Protein AF-A0A3N1H4L1-F1 (afdb_monomer_lite)

Sequence (115 aa):
MGCRARLLALNLVHRRVAEGLTSNEELLDEHLEQYRQVRAKLRQVVALLRLNGPDALVEAALRVREAERALRATRFTCDDGGRFNADVPPQAVLDAAHALEAVTHEFAATARKLA

Organism: NCBI:txid103734

Structure (mmCIF, N/CA/C/O backbone):
data_AF-A0A3N1H4L1-F1
#
_entry.id   AF-A0A3N1H4L1-F1
#
loop_
_atom_site.group_PDB
_atom_site.id
_atom_site.type_symbol
_atom_site.label_atom_id
_atom_site.label_alt_id
_atom_site.label_comp_id
_atom_site.label_asym_id
_atom_site.label_entity_id
_atom_site.label_seq_id
_atom_site.pdbx_PDB_ins_code
_atom_site.Cartn_x
_atom_site.Cartn_y
_atom_site.Cartn_z
_atom_site.occupancy
_atom_site.B_iso_or_equiv
_atom_site.auth_seq_id
_atom_site.auth_comp_id
_atom_site.auth_asym_id
_atom_site.auth_atom_id
_atom_site.pdbx_PDB_model_num
ATOM 1 N N . MET A 1 1 ? -7.247 7.280 -5.872 1.00 59.88 1 MET A N 1
ATOM 2 C CA . MET A 1 1 ? -6.289 6.151 -5.945 1.00 59.88 1 MET A CA 1
ATOM 3 C C . MET A 1 1 ? -5.547 6.014 -4.617 1.00 59.88 1 MET A C 1
ATOM 5 O O . MET A 1 1 ? -5.148 7.038 -4.076 1.00 59.88 1 MET A O 1
ATOM 9 N N . GLY A 1 2 ? -5.398 4.797 -4.078 1.00 80.94 2 GLY A N 1
ATOM 10 C CA . GLY A 1 2 ? -4.697 4.532 -2.805 1.00 80.94 2 GLY A CA 1
ATOM 11 C C . GLY A 1 2 ? -3.188 4.267 -2.956 1.00 80.94 2 GLY A C 1
ATOM 12 O O . GLY A 1 2 ? -2.676 4.261 -4.074 1.00 80.94 2 GLY A O 1
ATOM 13 N N . CYS A 1 3 ? -2.482 4.010 -1.841 1.00 85.06 3 CYS A N 1
ATOM 14 C CA . CYS A 1 3 ? -1.028 3.750 -1.821 1.00 85.06 3 CYS A CA 1
ATOM 15 C C . CYS A 1 3 ? -0.610 2.631 -2.782 1.00 85.06 3 CYS A C 1
ATOM 17 O O . CYS A 1 3 ? 0.355 2.801 -3.521 1.00 85.06 3 CYS A O 1
ATOM 19 N N . ARG A 1 4 ? -1.364 1.522 -2.803 1.00 91.44 4 ARG A N 1
ATOM 20 C CA . ARG A 1 4 ? -1.119 0.368 -3.681 1.00 91.44 4 ARG A CA 1
ATOM 21 C C . ARG A 1 4 ? -0.983 0.790 -5.145 1.00 91.44 4 ARG A C 1
ATOM 23 O O . ARG A 1 4 ? 0.045 0.544 -5.760 1.00 91.44 4 ARG A O 1
ATOM 30 N N . ALA A 1 5 ? -1.989 1.486 -5.673 1.00 90.50 5 ALA A N 1
ATOM 31 C CA . ALA A 1 5 ? -2.016 1.912 -7.071 1.00 90.50 5 ALA A CA 1
ATOM 32 C C . ALA A 1 5 ? -0.834 2.829 -7.428 1.00 90.50 5 ALA A C 1
ATOM 34 O O . ALA A 1 5 ? -0.249 2.685 -8.495 1.00 90.50 5 ALA A O 1
ATOM 35 N N . ARG A 1 6 ? -0.443 3.740 -6.524 1.00 90.50 6 ARG A N 1
ATOM 36 C CA . ARG A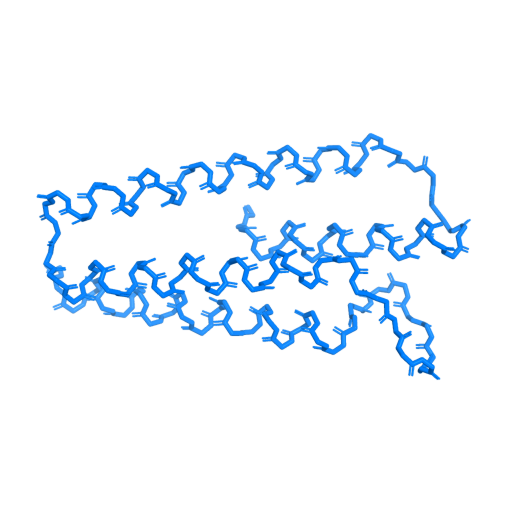 1 6 ? 0.691 4.647 -6.762 1.00 90.50 6 ARG A CA 1
ATOM 37 C C . ARG A 1 6 ? 2.036 3.925 -6.729 1.00 90.50 6 ARG A C 1
ATOM 39 O O . ARG A 1 6 ? 2.878 4.200 -7.572 1.00 90.50 6 ARG A O 1
ATOM 46 N N . LEU A 1 7 ? 2.231 2.981 -5.809 1.00 90.44 7 LEU A N 1
ATOM 47 C CA . LEU A 1 7 ? 3.466 2.193 -5.741 1.00 90.44 7 LEU A CA 1
ATOM 48 C C . LEU A 1 7 ? 3.624 1.246 -6.941 1.00 90.44 7 LEU A C 1
ATOM 50 O O . LEU A 1 7 ? 4.734 1.099 -7.443 1.00 90.44 7 LEU A O 1
ATOM 54 N N . LEU A 1 8 ? 2.525 0.675 -7.446 1.00 92.00 8 LEU A N 1
ATOM 55 C CA . LEU A 1 8 ? 2.538 -0.108 -8.687 1.00 92.00 8 LEU A CA 1
ATOM 56 C C . LEU A 1 8 ? 2.869 0.765 -9.904 1.00 92.00 8 LEU A C 1
ATOM 58 O O . LEU A 1 8 ? 3.712 0.386 -10.711 1.00 92.00 8 LEU A O 1
ATOM 62 N N . ALA A 1 9 ? 2.266 1.953 -10.006 1.00 90.44 9 ALA A N 1
ATOM 63 C CA . ALA A 1 9 ? 2.575 2.896 -11.080 1.00 90.44 9 ALA A CA 1
ATOM 64 C C . ALA A 1 9 ? 4.054 3.318 -11.064 1.00 90.44 9 ALA A C 1
ATOM 66 O O . ALA A 1 9 ? 4.701 3.319 -12.106 1.00 90.44 9 ALA A O 1
ATOM 67 N N . LEU A 1 10 ? 4.619 3.589 -9.880 1.00 90.25 10 LEU A N 1
ATOM 68 C CA . LEU A 1 10 ? 6.047 3.888 -9.726 1.00 90.25 10 LEU A CA 1
ATOM 69 C C . LEU A 1 10 ? 6.941 2.743 -10.207 1.00 90.25 10 LEU A C 1
ATOM 71 O O . LEU A 1 10 ? 7.948 3.007 -10.859 1.00 90.25 10 LEU A O 1
ATOM 75 N N . ASN A 1 11 ? 6.577 1.491 -9.916 1.00 91.69 11 ASN A N 1
ATOM 76 C CA . ASN A 1 11 ? 7.331 0.339 -10.401 1.00 91.69 11 ASN A CA 1
ATOM 77 C C . ASN A 1 11 ? 7.287 0.224 -11.929 1.00 91.69 11 ASN A C 1
ATOM 79 O O . ASN A 1 11 ? 8.328 0.040 -12.556 1.00 91.69 11 ASN A O 1
ATOM 83 N N . LEU A 1 12 ? 6.103 0.380 -12.528 1.00 89.69 12 LEU A N 1
ATOM 84 C CA . LEU A 1 12 ? 5.938 0.321 -13.981 1.00 89.69 12 LEU A CA 1
ATOM 85 C C . LEU A 1 12 ? 6.726 1.427 -14.688 1.00 89.69 12 LEU A C 1
ATOM 87 O O . LEU A 1 12 ? 7.445 1.147 -15.645 1.00 89.69 12 LEU A O 1
ATOM 91 N N . VAL A 1 13 ? 6.644 2.667 -14.197 1.00 88.25 13 VAL A N 1
ATOM 92 C CA . VAL A 1 13 ? 7.416 3.788 -14.752 1.00 88.25 13 VAL A CA 1
ATOM 93 C C . VAL A 1 13 ? 8.915 3.525 -14.616 1.00 88.25 13 VAL A C 1
ATOM 95 O O . VAL A 1 13 ? 9.634 3.630 -15.604 1.00 88.25 13 VAL A O 1
ATOM 98 N N . HIS A 1 14 ? 9.386 3.110 -13.435 1.00 86.56 14 HIS A N 1
ATOM 99 C CA . HIS A 1 14 ? 10.798 2.790 -13.212 1.00 86.56 14 HIS A CA 1
ATOM 100 C C . HIS A 1 14 ? 11.321 1.733 -14.192 1.00 86.56 14 HIS A C 1
ATOM 102 O O . HIS A 1 14 ? 12.382 1.910 -14.785 1.00 86.56 14 HIS A O 1
ATOM 108 N N . ARG A 1 15 ? 10.553 0.662 -14.401 1.00 86.94 15 ARG A N 1
ATOM 109 C CA . ARG A 1 15 ? 10.924 -0.431 -15.302 1.00 86.94 15 ARG A CA 1
ATOM 110 C C . ARG A 1 15 ? 10.943 -0.006 -16.767 1.00 86.94 15 ARG A C 1
ATOM 112 O O . ARG A 1 15 ? 11.866 -0.358 -17.489 1.00 86.94 15 ARG A O 1
ATOM 119 N N . ARG A 1 16 ? 9.977 0.807 -17.201 1.00 85.56 16 ARG A N 1
ATOM 120 C CA . ARG A 1 16 ? 9.980 1.368 -18.561 1.00 85.56 16 ARG A CA 1
ATOM 121 C C . ARG A 1 16 ? 11.163 2.309 -18.795 1.00 85.56 16 ARG A C 1
ATOM 123 O O . ARG A 1 16 ? 11.725 2.286 -19.882 1.00 85.56 16 ARG A O 1
ATOM 130 N N . VAL A 1 17 ? 11.559 3.096 -17.793 1.00 83.06 17 VAL A N 1
ATOM 131 C CA . VAL A 1 17 ? 12.762 3.947 -17.865 1.00 83.06 17 VAL A CA 1
ATOM 132 C C . VAL A 1 17 ? 14.029 3.092 -17.958 1.00 83.06 17 VAL A C 1
ATOM 134 O O . VAL A 1 17 ? 14.879 3.371 -18.798 1.00 83.06 17 VAL A O 1
ATOM 137 N N . ALA A 1 18 ? 14.144 2.036 -17.145 1.00 81.56 18 ALA A N 1
ATOM 138 C CA . ALA A 1 18 ? 15.301 1.136 -17.159 1.00 81.56 18 ALA A CA 1
ATOM 139 C C . ALA A 1 18 ? 15.509 0.447 -18.523 1.00 81.56 18 ALA A C 1
ATOM 141 O O . ALA A 1 18 ? 16.646 0.276 -18.949 1.00 81.56 18 ALA A O 1
ATOM 142 N N . GLU A 1 19 ? 14.421 0.132 -19.229 1.00 81.94 19 GLU A N 1
ATOM 143 C CA . GLU A 1 19 ? 14.437 -0.431 -20.591 1.00 81.94 19 GLU A CA 1
ATOM 144 C C . GLU A 1 19 ? 14.482 0.636 -21.706 1.00 81.94 19 GLU A C 1
ATOM 146 O O . GLU A 1 19 ? 14.370 0.315 -22.888 1.00 81.94 19 GLU A O 1
ATOM 151 N N . GLY A 1 20 ? 14.602 1.924 -21.364 1.00 81.56 20 GLY A N 1
ATOM 152 C CA . GLY A 1 20 ? 14.667 3.020 -22.340 1.00 81.56 20 GLY A CA 1
ATOM 153 C C . GLY A 1 20 ? 13.356 3.308 -23.086 1.00 81.56 20 GLY A C 1
ATOM 154 O O . GLY A 1 20 ? 13.362 3.997 -24.103 1.00 81.56 20 GLY A O 1
ATOM 155 N N . LEU A 1 21 ? 12.220 2.806 -22.594 1.00 79.56 21 LEU A N 1
ATOM 156 C CA . LEU A 1 21 ? 10.903 2.916 -23.233 1.00 79.56 21 LEU A CA 1
ATOM 157 C C . LEU A 1 21 ? 10.156 4.214 -22.892 1.00 79.56 21 LEU A C 1
ATOM 159 O O . LEU A 1 21 ? 9.147 4.535 -23.520 1.00 79.56 21 LEU A O 1
ATOM 163 N N . THR A 1 22 ? 10.553 4.941 -21.846 1.00 70.19 22 THR A N 1
ATOM 164 C CA . THR A 1 22 ? 9.841 6.146 -21.385 1.00 70.19 22 THR A CA 1
ATOM 165 C C . THR A 1 22 ? 10.812 7.098 -20.689 1.00 70.19 22 THR A C 1
ATOM 167 O O . THR A 1 22 ? 11.584 6.652 -19.850 1.00 70.19 22 THR A O 1
ATOM 170 N N . SER A 1 23 ? 10.759 8.401 -21.000 1.00 59.84 23 SER A N 1
ATOM 171 C CA . SER A 1 23 ? 11.621 9.437 -20.391 1.00 59.84 23 SER A CA 1
ATOM 172 C C . SER A 1 23 ? 10.841 10.569 -19.703 1.00 59.84 23 SER A C 1
ATOM 174 O O . SER A 1 23 ? 11.325 11.696 -19.630 1.00 59.84 23 SER A O 1
ATOM 176 N N . ASN A 1 24 ? 9.608 10.321 -19.248 1.00 71.25 24 ASN A N 1
ATOM 177 C CA . ASN A 1 24 ? 8.799 11.376 -18.637 1.00 71.25 24 ASN A CA 1
ATOM 178 C C . ASN A 1 24 ?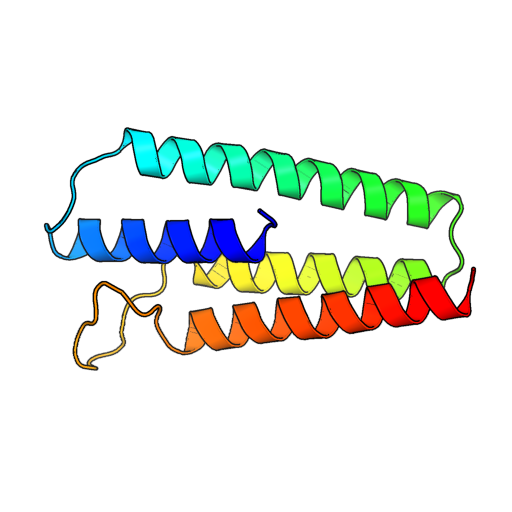 9.024 11.442 -17.115 1.00 71.25 24 ASN A C 1
ATOM 180 O O . ASN A 1 24 ? 8.268 10.852 -16.341 1.00 71.25 24 ASN A O 1
ATOM 184 N N . GLU A 1 25 ? 10.093 12.133 -16.708 1.00 74.38 25 GLU A N 1
ATOM 185 C CA . GLU A 1 25 ? 10.450 12.381 -15.301 1.00 74.38 25 GLU A CA 1
ATOM 186 C C . GLU A 1 25 ? 9.310 13.060 -14.519 1.00 74.38 25 GLU A C 1
ATOM 188 O O . GLU A 1 25 ? 9.076 12.716 -13.360 1.00 74.38 25 GLU A O 1
ATOM 193 N N . GLU A 1 26 ? 8.513 13.919 -15.167 1.00 81.88 26 GLU A N 1
ATOM 194 C CA . GLU A 1 26 ? 7.372 14.599 -14.536 1.00 81.88 26 GLU A CA 1
ATOM 195 C C . GLU A 1 26 ? 6.309 13.608 -14.037 1.00 81.88 26 GLU A C 1
ATOM 197 O O . GLU A 1 26 ? 5.748 13.775 -12.953 1.00 81.88 26 GLU A O 1
ATOM 202 N N . LEU A 1 27 ? 6.059 12.530 -14.790 1.00 80.00 27 LEU A N 1
ATOM 203 C CA . LEU A 1 27 ? 5.088 11.500 -14.405 1.00 80.00 27 LEU A CA 1
ATOM 204 C C . LEU A 1 27 ? 5.564 10.696 -13.183 1.00 80.00 27 LEU A C 1
ATOM 206 O O . LEU A 1 27 ? 4.761 10.304 -12.328 1.00 80.00 27 LEU A O 1
ATOM 210 N N . LEU A 1 28 ? 6.874 10.450 -13.086 1.00 80.62 28 LEU A N 1
ATOM 211 C CA . LEU A 1 28 ? 7.474 9.791 -11.926 1.00 80.62 28 LEU A CA 1
ATOM 212 C C . LEU A 1 28 ? 7.315 10.664 -10.676 1.00 80.62 28 LEU A C 1
ATOM 214 O O . LEU A 1 28 ? 6.887 10.168 -9.628 1.00 80.62 28 LEU A O 1
ATOM 218 N N . ASP A 1 29 ? 7.614 11.955 -10.802 1.00 84.75 29 ASP A N 1
ATOM 219 C CA . ASP A 1 29 ? 7.491 12.925 -9.718 1.00 84.75 29 ASP A CA 1
ATOM 220 C C . ASP A 1 29 ? 6.042 13.092 -9.258 1.00 84.75 29 ASP A C 1
ATOM 222 O O . ASP A 1 29 ? 5.774 13.078 -8.051 1.00 84.75 29 ASP A O 1
ATOM 226 N N . GLU A 1 30 ? 5.085 13.139 -10.187 1.00 87.75 30 GLU A N 1
ATOM 227 C CA . GLU A 1 30 ? 3.661 13.190 -9.855 1.00 87.75 30 GLU A CA 1
ATOM 228 C C . GLU A 1 30 ? 3.239 11.968 -9.021 1.00 87.75 30 GLU A C 1
ATOM 230 O O . GLU A 1 30 ? 2.599 12.098 -7.969 1.00 87.75 30 GLU A O 1
ATOM 235 N N . HIS A 1 31 ? 3.629 10.761 -9.441 1.00 85.25 31 HIS A N 1
ATOM 236 C CA . HIS A 1 31 ? 3.319 9.540 -8.701 1.00 85.25 31 HIS A CA 1
ATOM 237 C C . HIS A 1 31 ? 4.003 9.484 -7.331 1.00 85.25 31 HIS A C 1
ATOM 239 O O . HIS A 1 31 ? 3.385 9.024 -6.361 1.00 85.25 31 HIS A O 1
ATOM 245 N N . LEU A 1 32 ? 5.244 9.968 -7.224 1.00 87.56 32 LEU A N 1
ATOM 246 C CA . LEU A 1 32 ? 5.966 10.067 -5.955 1.00 87.56 32 LEU A CA 1
ATOM 247 C C . LEU A 1 32 ? 5.272 11.034 -4.997 1.00 87.56 32 LEU A C 1
ATOM 249 O O . LEU A 1 32 ? 5.098 10.705 -3.819 1.00 87.56 32 LEU A O 1
ATOM 253 N N . GLU A 1 33 ? 4.855 12.197 -5.484 1.00 91.19 33 GLU A N 1
ATOM 254 C CA . GLU A 1 33 ? 4.193 13.214 -4.675 1.00 91.19 33 GLU A CA 1
ATOM 255 C C . GLU A 1 33 ? 2.826 12.731 -4.185 1.00 91.19 33 GLU A C 1
ATOM 257 O O . GLU A 1 33 ? 2.541 12.728 -2.984 1.00 91.19 33 GLU A O 1
ATOM 262 N N . GLN A 1 34 ? 2.010 12.177 -5.080 1.00 89.12 34 GLN A N 1
ATOM 263 C CA . GLN A 1 34 ? 0.723 11.588 -4.711 1.00 89.12 34 GLN A CA 1
ATOM 264 C C . GLN A 1 34 ? 0.887 10.452 -3.694 1.00 89.12 34 GLN A C 1
ATOM 266 O O . GLN A 1 34 ? 0.102 10.333 -2.749 1.00 89.12 34 GLN A O 1
ATOM 271 N N . TYR A 1 35 ? 1.923 9.624 -3.839 1.00 89.81 35 TYR A N 1
ATOM 272 C CA . TYR A 1 35 ? 2.248 8.593 -2.860 1.00 89.81 35 TYR A CA 1
ATOM 273 C C . TYR A 1 35 ? 2.615 9.188 -1.486 1.00 89.81 35 TYR A C 1
ATOM 275 O O . TYR A 1 35 ? 2.099 8.728 -0.459 1.00 89.81 35 TYR A O 1
ATOM 283 N N . ARG A 1 36 ? 3.448 10.238 -1.436 1.00 91.00 36 ARG A N 1
ATOM 284 C CA . ARG A 1 36 ? 3.807 10.934 -0.184 1.00 91.00 36 ARG A CA 1
ATOM 285 C C . ARG A 1 36 ? 2.571 11.477 0.528 1.00 91.00 36 ARG A C 1
ATOM 287 O O . ARG A 1 36 ? 2.448 11.294 1.742 1.00 91.00 36 ARG A O 1
ATOM 294 N N . GLN A 1 37 ? 1.635 12.059 -0.217 1.00 92.81 37 GLN A N 1
ATOM 295 C CA . GLN A 1 37 ? 0.384 12.586 0.328 1.00 92.81 37 GLN A CA 1
ATOM 296 C C . GLN A 1 37 ? -0.492 11.488 0.939 1.00 92.81 37 GLN A C 1
ATOM 298 O O . GLN A 1 37 ? -0.953 11.624 2.075 1.00 92.81 37 GLN A O 1
ATOM 303 N N . VAL A 1 38 ? -0.703 10.368 0.236 1.00 89.88 38 VAL A N 1
ATOM 304 C CA . VAL A 1 38 ? -1.503 9.253 0.777 1.00 89.88 38 VAL A CA 1
ATOM 305 C C . VAL A 1 38 ? -0.835 8.656 2.020 1.00 89.88 38 VAL A C 1
ATOM 307 O O . VAL A 1 38 ? -1.504 8.370 3.014 1.00 89.88 38 VAL A O 1
ATOM 310 N N . ARG A 1 39 ? 0.495 8.544 2.023 1.00 91.81 39 ARG A N 1
ATOM 311 C CA . ARG A 1 39 ? 1.255 8.061 3.179 1.00 91.81 39 ARG A CA 1
ATOM 312 C C . ARG A 1 39 ? 1.165 8.993 4.387 1.00 91.81 39 ARG A C 1
ATOM 314 O O . ARG A 1 39 ? 1.100 8.514 5.521 1.00 91.81 39 ARG A O 1
ATOM 321 N N . ALA A 1 40 ? 1.167 10.308 4.173 1.00 93.50 40 ALA A N 1
ATOM 322 C CA . ALA A 1 40 ? 0.956 11.280 5.241 1.00 93.50 40 ALA A CA 1
ATOM 323 C C . ALA A 1 40 ? -0.431 11.102 5.879 1.00 93.50 40 ALA A C 1
ATOM 325 O O . ALA A 1 40 ? -0.526 11.006 7.103 1.00 93.50 40 ALA A O 1
ATOM 326 N N . LYS A 1 41 ? -1.477 10.932 5.059 1.00 92.94 41 LYS A N 1
ATOM 327 C CA . LYS A 1 41 ? -2.843 10.650 5.531 1.00 92.94 41 LYS A CA 1
ATOM 328 C C . LYS A 1 41 ? -2.917 9.353 6.340 1.00 92.94 41 LYS A C 1
ATOM 330 O O . LYS A 1 41 ? -3.475 9.351 7.432 1.00 92.94 41 LYS A O 1
ATOM 335 N N . LEU A 1 42 ? -2.290 8.270 5.872 1.00 91.12 42 LEU A N 1
ATOM 336 C CA . LEU A 1 42 ? -2.247 7.004 6.617 1.00 91.12 42 LEU A CA 1
ATOM 337 C C . LEU A 1 42 ? -1.590 7.173 7.997 1.00 91.12 42 LEU A C 1
ATOM 339 O O . LEU A 1 42 ? -2.090 6.657 8.992 1.00 91.12 42 LEU A O 1
ATOM 343 N N . ARG A 1 43 ? -0.486 7.927 8.081 1.00 93.50 43 ARG A N 1
ATOM 344 C CA . ARG A 1 43 ? 0.176 8.221 9.364 1.00 93.50 43 ARG A CA 1
ATOM 345 C C . ARG A 1 43 ? -0.726 9.007 10.313 1.00 93.50 43 ARG A C 1
ATOM 347 O O . ARG A 1 43 ? -0.744 8.689 11.498 1.00 93.50 43 ARG A O 1
ATOM 354 N N . GLN A 1 44 ? -1.454 9.998 9.801 1.00 94.56 44 GLN A N 1
ATOM 355 C CA . GLN A 1 44 ? -2.405 10.784 10.591 1.00 94.56 44 GLN A CA 1
ATOM 356 C C . GLN A 1 44 ? -3.535 9.902 11.134 1.00 94.56 44 GLN A C 1
ATOM 358 O O . GLN A 1 44 ? -3.804 9.938 12.330 1.00 94.56 44 GLN A O 1
ATOM 363 N N . VAL A 1 45 ? -4.127 9.044 10.296 1.00 92.25 45 VAL A N 1
ATOM 364 C CA . VAL A 1 45 ? -5.178 8.101 10.718 1.00 92.25 45 VAL A CA 1
ATOM 365 C C . VAL A 1 45 ? -4.674 7.162 11.815 1.00 92.25 45 VAL A C 1
ATOM 367 O O . VAL A 1 45 ? -5.314 7.034 12.854 1.00 92.25 45 VAL A O 1
ATOM 370 N N . VAL A 1 46 ? -3.499 6.552 11.635 1.00 93.69 46 VAL A N 1
ATOM 371 C CA . VAL A 1 46 ? -2.900 5.669 12.653 1.00 93.69 46 VAL A CA 1
ATOM 372 C C . VAL A 1 46 ? -2.640 6.419 13.963 1.00 93.69 46 VAL A C 1
ATOM 374 O O . VAL A 1 46 ? -2.841 5.855 15.035 1.00 93.69 46 VAL A O 1
ATOM 377 N N . ALA A 1 47 ? -2.199 7.679 13.904 1.00 94.81 47 ALA A N 1
ATOM 378 C CA . ALA A 1 47 ? -1.977 8.490 15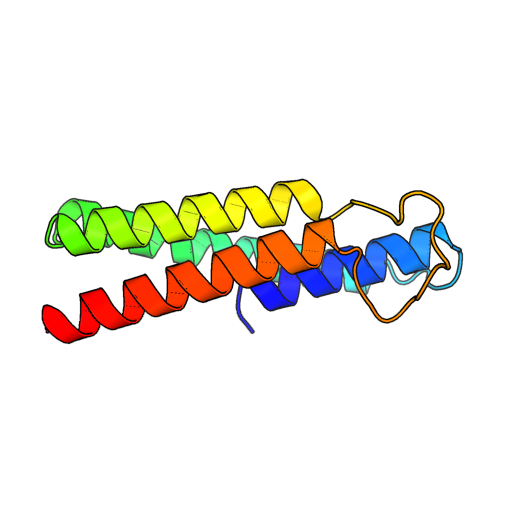.100 1.00 94.81 47 ALA A CA 1
ATOM 379 C C . ALA A 1 47 ? -3.287 8.777 15.851 1.00 94.81 47 ALA A C 1
ATOM 381 O O . ALA A 1 47 ? -3.330 8.621 17.066 1.00 94.81 47 ALA A O 1
ATOM 382 N N . LEU A 1 48 ? -4.360 9.125 15.135 1.00 94.50 48 LEU A N 1
ATOM 383 C CA . LEU A 1 48 ? -5.678 9.348 15.735 1.00 94.50 48 LEU A CA 1
ATOM 384 C C . LEU A 1 48 ? -6.236 8.076 16.382 1.00 94.50 48 LEU A C 1
ATOM 386 O O . LEU A 1 48 ? -6.741 8.132 17.502 1.00 94.50 48 LEU A O 1
ATOM 390 N N . LEU A 1 49 ? -6.090 6.931 15.710 1.00 93.94 49 LEU A N 1
ATOM 391 C CA . LEU A 1 49 ? -6.491 5.637 16.259 1.00 93.94 49 LEU A CA 1
ATOM 392 C C . LEU A 1 49 ? -5.694 5.285 17.515 1.00 93.94 49 LEU A C 1
ATOM 394 O O . LEU A 1 49 ? -6.277 4.816 18.477 1.00 93.94 49 LEU A O 1
ATOM 398 N N . ARG A 1 50 ? -4.386 5.557 17.559 1.00 93.56 50 ARG A N 1
ATOM 399 C CA . ARG A 1 50 ? -3.579 5.332 18.772 1.00 93.56 50 ARG A CA 1
ATOM 400 C C . ARG A 1 50 ? -4.023 6.163 19.974 1.00 93.56 50 ARG A C 1
ATOM 402 O O . ARG A 1 50 ? -3.755 5.761 21.096 1.00 93.56 50 ARG A O 1
ATOM 409 N N . LEU A 1 51 ? -4.620 7.329 19.740 1.00 94.56 51 LEU A N 1
ATOM 410 C CA . LEU A 1 51 ? -5.065 8.217 20.811 1.00 94.56 51 LEU A CA 1
ATOM 411 C C . LEU A 1 51 ? -6.447 7.835 21.347 1.00 94.56 51 LEU A C 1
ATOM 413 O O . LEU A 1 51 ? -6.677 7.968 22.541 1.00 94.56 51 LEU A O 1
ATOM 417 N N . ASN A 1 52 ? -7.361 7.404 20.472 1.00 92.50 52 ASN A N 1
ATOM 418 C CA . ASN A 1 52 ? -8.787 7.297 20.812 1.00 92.50 52 ASN A CA 1
ATOM 419 C C . ASN A 1 52 ? -9.463 5.999 20.337 1.00 92.50 52 ASN A C 1
ATOM 421 O O . ASN A 1 52 ? -10.659 5.819 20.544 1.00 92.50 52 ASN A O 1
ATOM 425 N N . GLY A 1 53 ? -8.747 5.136 19.621 1.00 90.69 53 GLY A N 1
ATOM 426 C CA . GLY A 1 53 ? -9.293 3.929 19.013 1.00 90.69 53 GLY A CA 1
ATOM 427 C C . GLY A 1 53 ? -9.144 2.698 19.910 1.00 90.69 53 GLY A C 1
ATOM 428 O O . GLY A 1 53 ? -8.222 2.635 20.719 1.00 90.69 53 GLY A O 1
ATOM 429 N N . PRO A 1 54 ? -10.014 1.688 19.743 1.00 95.31 54 PRO A N 1
ATOM 430 C CA . PRO A 1 54 ? -9.865 0.405 20.422 1.00 95.31 54 PRO A CA 1
ATOM 431 C C . PRO A 1 54 ? -8.605 -0.330 19.943 1.00 95.31 54 PRO A C 1
ATOM 433 O O . PRO A 1 54 ? -8.285 -0.296 18.751 1.00 95.31 54 PRO A O 1
ATOM 436 N N . ASP A 1 55 ? -7.934 -1.051 20.846 1.00 95.25 55 ASP A N 1
ATOM 437 C CA . ASP A 1 55 ? -6.644 -1.716 20.590 1.00 95.25 55 ASP A CA 1
ATOM 438 C C . ASP A 1 55 ? -6.654 -2.578 19.320 1.00 95.25 55 ASP A C 1
ATOM 440 O O . ASP A 1 55 ? -5.774 -2.452 18.469 1.00 95.25 55 ASP A O 1
ATOM 444 N N . ALA A 1 56 ? -7.710 -3.370 19.114 1.00 92.94 56 ALA A N 1
ATOM 445 C CA . ALA A 1 56 ? -7.859 -4.209 17.923 1.00 92.94 56 ALA A CA 1
ATOM 446 C C . ALA A 1 56 ? -7.841 -3.404 16.606 1.00 92.94 56 ALA A C 1
ATOM 448 O O . ALA A 1 56 ? -7.307 -3.860 15.590 1.00 92.94 56 ALA A O 1
ATOM 449 N N . LEU A 1 57 ? -8.403 -2.189 16.606 1.00 94.12 57 LEU A N 1
ATOM 450 C CA . LEU A 1 57 ? -8.398 -1.303 15.442 1.00 94.12 57 LEU A CA 1
ATOM 451 C C . LEU A 1 57 ? -7.035 -0.623 15.257 1.00 94.12 57 LEU A C 1
ATOM 453 O O . LEU A 1 57 ? -6.587 -0.445 14.121 1.00 94.12 57 LEU A O 1
ATOM 457 N N . VAL A 1 58 ? -6.352 -0.293 16.357 1.00 95.38 58 VAL A N 1
ATOM 458 C CA . VAL A 1 58 ? -4.979 0.231 16.340 1.00 95.38 58 VAL A CA 1
ATOM 459 C C . VAL A 1 58 ? -4.018 -0.795 15.745 1.00 95.38 58 VAL A C 1
ATOM 461 O O . VAL A 1 58 ? -3.255 -0.467 14.835 1.00 95.38 58 VAL A O 1
ATOM 464 N N . GLU A 1 59 ? -4.076 -2.044 16.201 1.00 96.06 59 GLU A N 1
ATOM 465 C CA . GLU A 1 59 ? -3.253 -3.141 15.688 1.00 96.06 59 GLU A CA 1
ATOM 466 C C . GLU A 1 59 ? -3.492 -3.392 14.198 1.00 96.06 59 GLU A C 1
ATOM 468 O O . GLU A 1 59 ? -2.539 -3.529 13.425 1.00 96.06 59 GLU A O 1
ATOM 473 N N . ALA A 1 60 ? -4.757 -3.406 13.767 1.00 95.12 60 ALA A N 1
ATOM 474 C CA . ALA A 1 60 ? -5.099 -3.552 12.356 1.00 95.12 60 ALA A CA 1
ATOM 475 C C . ALA A 1 60 ? -4.532 -2.394 11.510 1.00 95.12 60 ALA A C 1
ATOM 477 O O . ALA A 1 60 ? -3.945 -2.624 10.453 1.00 95.12 60 ALA A O 1
ATOM 478 N N . ALA A 1 61 ? -4.618 -1.150 11.993 1.00 94.88 61 ALA A N 1
ATOM 479 C CA . ALA A 1 61 ? -4.057 0.010 11.298 1.00 94.88 61 ALA A CA 1
ATOM 480 C C . ALA A 1 61 ? -2.517 -0.024 11.226 1.00 94.88 61 ALA A C 1
ATOM 482 O O . ALA A 1 61 ? -1.920 0.405 10.232 1.00 94.88 61 ALA A O 1
ATOM 483 N N . LEU A 1 62 ? -1.850 -0.559 12.254 1.00 96.00 62 LEU A N 1
ATOM 484 C CA . LEU A 1 62 ? -0.400 -0.764 12.243 1.00 96.00 62 LEU A CA 1
ATOM 485 C C . LEU A 1 62 ? 0.026 -1.821 11.222 1.00 96.00 62 LEU A C 1
ATOM 487 O O . LEU A 1 62 ? 1.010 -1.596 10.516 1.00 96.00 62 LEU A O 1
ATOM 491 N N . ARG A 1 63 ? -0.739 -2.909 11.076 1.00 96.62 63 ARG A N 1
ATOM 492 C CA . ARG A 1 63 ? -0.504 -3.923 10.036 1.00 96.62 63 ARG A CA 1
ATOM 493 C C . ARG A 1 63 ? -0.618 -3.344 8.626 1.00 96.62 63 ARG A C 1
ATOM 495 O O . ARG A 1 63 ? 0.257 -3.596 7.801 1.00 96.62 63 ARG A O 1
ATOM 502 N N . VAL A 1 64 ? -1.607 -2.481 8.370 1.00 95.81 64 VAL A N 1
ATOM 503 C CA . VAL A 1 64 ? -1.717 -1.747 7.091 1.00 95.81 64 VAL A CA 1
ATOM 504 C C . VAL A 1 64 ? -0.467 -0.905 6.823 1.00 95.81 64 VAL A C 1
ATOM 506 O O . VAL A 1 64 ? 0.074 -0.916 5.716 1.00 95.81 64 VAL A O 1
ATOM 509 N N . ARG A 1 65 ? 0.032 -0.189 7.837 1.00 94.75 65 ARG A N 1
ATOM 510 C CA . ARG A 1 65 ? 1.245 0.633 7.710 1.00 94.75 65 ARG A CA 1
ATOM 511 C C . ARG A 1 65 ? 2.498 -0.202 7.439 1.00 94.75 65 ARG A C 1
ATOM 513 O O . ARG A 1 65 ? 3.384 0.266 6.727 1.00 94.75 65 ARG A O 1
ATOM 520 N N . GLU A 1 66 ? 2.591 -1.400 8.002 1.00 95.88 66 GLU A N 1
ATOM 521 C CA . GLU A 1 66 ? 3.732 -2.282 7.767 1.00 95.88 66 GLU A CA 1
ATOM 522 C C . GLU A 1 66 ? 3.694 -2.910 6.369 1.00 95.88 66 GLU A C 1
ATOM 524 O O . GLU A 1 66 ? 4.692 -2.864 5.653 1.00 95.88 66 GLU A O 1
ATOM 529 N N . ALA A 1 67 ? 2.526 -3.363 5.907 1.00 95.00 67 ALA A N 1
ATOM 530 C CA . ALA A 1 67 ? 2.372 -3.847 4.535 1.00 95.00 67 ALA A CA 1
ATOM 531 C C . ALA A 1 67 ? 2.641 -2.746 3.489 1.00 95.00 67 ALA A C 1
ATOM 533 O O . ALA A 1 67 ? 3.253 -2.998 2.452 1.00 95.00 67 ALA A O 1
ATOM 534 N N . GLU A 1 68 ? 2.262 -1.494 3.777 1.00 95.19 68 GLU A N 1
ATOM 535 C CA . GLU A 1 68 ? 2.602 -0.339 2.934 1.00 95.19 68 GLU A CA 1
ATOM 536 C C . GLU A 1 68 ? 4.119 -0.147 2.822 1.00 95.19 68 GLU A C 1
ATOM 538 O O . GLU A 1 68 ? 4.639 0.081 1.728 1.00 95.19 68 GLU A O 1
ATOM 543 N N . ARG A 1 69 ? 4.848 -0.274 3.937 1.00 94.56 69 ARG A N 1
ATOM 544 C CA . ARG A 1 69 ? 6.316 -0.192 3.948 1.00 94.56 69 ARG A CA 1
ATOM 545 C C . ARG A 1 69 ? 6.961 -1.324 3.159 1.00 94.56 69 ARG A C 1
ATOM 547 O O . ARG A 1 69 ? 7.939 -1.052 2.462 1.00 94.56 69 ARG A O 1
ATOM 554 N N . ALA A 1 70 ? 6.422 -2.537 3.254 1.00 94.88 70 ALA A N 1
ATOM 555 C CA . ALA A 1 70 ? 6.897 -3.688 2.494 1.00 94.88 70 ALA A CA 1
ATOM 556 C C . ALA A 1 70 ? 6.746 -3.452 0.982 1.00 94.88 70 ALA A C 1
ATOM 558 O O . ALA A 1 70 ? 7.732 -3.533 0.253 1.00 94.88 70 ALA A O 1
ATOM 559 N N . LEU A 1 71 ? 5.566 -3.023 0.519 1.00 94.50 71 LEU A N 1
ATOM 560 C CA . LEU A 1 71 ? 5.355 -2.677 -0.893 1.00 94.50 71 LEU A CA 1
ATOM 561 C C . LEU A 1 71 ? 6.248 -1.512 -1.348 1.00 94.50 71 LEU A C 1
ATOM 563 O O . LEU A 1 71 ? 6.772 -1.498 -2.459 1.00 94.50 71 LEU A O 1
ATOM 567 N N . ARG A 1 72 ? 6.479 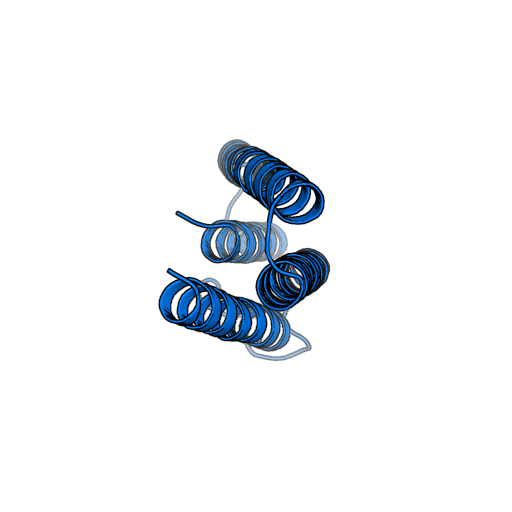-0.522 -0.481 1.00 93.31 72 ARG A N 1
ATOM 568 C CA . ARG A 1 72 ? 7.424 0.557 -0.782 1.00 93.31 72 ARG A CA 1
ATOM 569 C C . ARG A 1 72 ? 8.840 0.023 -0.988 1.00 93.31 72 ARG A C 1
ATOM 571 O O . ARG A 1 72 ? 9.556 0.563 -1.831 1.00 93.31 72 ARG A O 1
ATOM 578 N N . ALA A 1 73 ? 9.272 -0.962 -0.204 1.00 93.12 73 ALA A N 1
ATOM 579 C CA . ALA A 1 73 ? 10.613 -1.532 -0.304 1.00 93.12 73 ALA A CA 1
ATOM 580 C C . ALA A 1 73 ? 10.838 -2.243 -1.647 1.00 93.12 73 ALA A C 1
ATOM 582 O O . ALA A 1 73 ? 11.938 -2.165 -2.181 1.00 93.12 73 ALA A O 1
ATOM 583 N N . THR A 1 74 ? 9.791 -2.831 -2.230 1.00 92.19 74 THR A N 1
ATOM 584 C CA . THR A 1 74 ? 9.854 -3.558 -3.509 1.00 92.19 74 THR A CA 1
ATOM 585 C C . THR A 1 74 ? 9.549 -2.693 -4.737 1.00 92.19 74 THR A C 1
ATOM 587 O O . THR A 1 74 ? 9.616 -3.163 -5.867 1.00 92.19 74 THR A O 1
ATOM 590 N N . ARG A 1 75 ? 9.258 -1.394 -4.571 1.00 88.88 75 ARG A N 1
ATOM 591 C CA . ARG A 1 75 ? 8.805 -0.517 -5.674 1.00 88.88 75 ARG A CA 1
ATOM 592 C C . ARG A 1 75 ? 9.776 -0.387 -6.857 1.00 88.88 75 ARG A C 1
ATOM 594 O O . ARG A 1 75 ? 9.339 -0.027 -7.940 1.00 88.88 75 ARG A O 1
ATOM 601 N N . PHE A 1 76 ? 11.066 -0.655 -6.667 1.00 88.50 76 PHE A N 1
ATOM 602 C CA . PHE A 1 76 ? 12.090 -0.595 -7.723 1.00 88.50 76 PHE A CA 1
ATOM 603 C C . PHE A 1 76 ? 12.683 -1.969 -8.049 1.00 88.50 76 PHE A C 1
ATOM 605 O O . PHE A 1 76 ? 13.762 -2.068 -8.617 1.00 88.50 76 PHE A O 1
ATOM 612 N N . THR A 1 77 ? 11.995 -3.044 -7.668 1.00 88.62 77 THR A N 1
ATOM 613 C CA . THR A 1 77 ? 12.365 -4.393 -8.089 1.00 88.62 77 THR A CA 1
ATOM 614 C C . THR A 1 77 ? 12.114 -4.545 -9.594 1.00 88.62 77 THR A C 1
ATOM 616 O O . THR A 1 77 ? 11.062 -4.129 -10.091 1.00 88.62 77 THR A O 1
ATOM 619 N N . CYS A 1 78 ? 13.080 -5.139 -10.295 1.00 83.81 78 CYS A N 1
ATOM 620 C CA . CYS A 1 78 ? 13.001 -5.535 -11.705 1.00 83.81 78 CYS A CA 1
ATOM 621 C C . CYS A 1 78 ? 12.822 -7.058 -11.826 1.00 83.81 78 CYS A C 1
ATOM 623 O O . CYS A 1 78 ? 12.881 -7.762 -10.818 1.00 83.81 78 CYS A O 1
ATOM 625 N N . ASP A 1 79 ? 12.589 -7.561 -13.040 1.00 80.81 79 ASP A N 1
ATOM 626 C CA . ASP A 1 79 ? 12.472 -9.003 -13.289 1.00 80.81 79 ASP A CA 1
ATOM 627 C C . ASP A 1 79 ? 13.828 -9.706 -13.120 1.00 80.81 79 ASP A C 1
ATOM 629 O O . ASP A 1 79 ? 14.864 -9.215 -13.568 1.00 80.81 79 ASP A O 1
ATOM 633 N N . ASP A 1 80 ? 13.825 -10.883 -12.502 1.00 68.94 80 ASP A N 1
ATOM 634 C CA . ASP A 1 80 ? 14.999 -11.713 -12.233 1.00 68.94 80 ASP A CA 1
ATOM 635 C C . ASP A 1 80 ? 15.217 -12.764 -13.333 1.00 68.94 80 ASP A C 1
ATOM 637 O O . ASP A 1 80 ? 15.157 -13.971 -13.116 1.00 68.94 80 ASP A O 1
ATOM 641 N N . GLY A 1 81 ? 15.489 -12.295 -14.554 1.00 66.56 81 GLY A N 1
ATOM 642 C CA . GLY A 1 81 ? 15.820 -13.167 -15.692 1.00 66.56 81 GLY A CA 1
ATOM 643 C C . GLY A 1 81 ? 14.611 -13.778 -16.414 1.00 66.56 81 GLY A C 1
ATOM 644 O O . GLY A 1 81 ? 14.785 -14.572 -17.339 1.00 66.56 81 GLY A O 1
ATOM 645 N N . GLY A 1 82 ? 13.391 -13.390 -16.032 1.00 69.50 82 GLY A N 1
ATOM 646 C CA . GLY A 1 82 ? 12.168 -13.654 -16.792 1.00 69.50 82 GLY A CA 1
ATOM 647 C C . GLY A 1 82 ? 12.010 -12.748 -18.022 1.00 69.50 82 GLY A C 1
ATOM 648 O O . GLY A 1 82 ? 12.755 -11.790 -18.224 1.00 69.50 82 GLY A O 1
ATOM 649 N N . ARG A 1 83 ? 11.001 -13.032 -18.859 1.00 75.19 83 ARG A N 1
ATOM 650 C CA . ARG A 1 83 ? 10.643 -12.159 -19.989 1.00 75.19 83 ARG A CA 1
ATOM 651 C C . ARG A 1 83 ? 10.111 -10.832 -19.451 1.00 75.19 83 ARG A C 1
ATOM 653 O O . ARG A 1 83 ? 9.054 -10.810 -18.824 1.00 75.19 83 ARG A O 1
ATOM 660 N N . PHE A 1 84 ? 10.800 -9.741 -19.773 1.00 80.12 84 PHE A N 1
ATOM 661 C CA . PHE A 1 84 ? 10.337 -8.396 -19.458 1.00 80.12 84 PHE A CA 1
ATOM 662 C C . PHE A 1 84 ? 8.928 -8.147 -20.021 1.00 80.12 84 PHE A C 1
ATOM 664 O O . PHE A 1 84 ? 8.658 -8.369 -21.206 1.00 80.12 84 PHE A O 1
ATOM 671 N N . ASN A 1 85 ? 8.034 -7.664 -19.158 1.00 82.19 85 ASN A N 1
ATOM 672 C CA . ASN A 1 85 ? 6.701 -7.196 -19.522 1.00 82.19 85 ASN A CA 1
ATOM 673 C C . ASN A 1 85 ? 6.480 -5.779 -18.973 1.00 82.19 85 ASN A C 1
ATOM 675 O O . ASN A 1 85 ? 6.374 -5.595 -17.759 1.00 82.19 85 ASN A O 1
ATOM 679 N N . ALA A 1 86 ? 6.378 -4.798 -19.874 1.00 78.62 86 ALA A N 1
ATOM 680 C CA . ALA A 1 86 ? 6.251 -3.374 -19.553 1.00 78.62 86 ALA A CA 1
ATOM 681 C C . ALA A 1 86 ? 4.946 -2.989 -18.832 1.00 78.62 86 ALA A C 1
ATOM 683 O O . ALA A 1 86 ? 4.843 -1.867 -18.328 1.00 78.62 86 ALA A O 1
ATOM 684 N N . ASP A 1 87 ? 3.961 -3.890 -18.807 1.00 83.62 87 ASP A N 1
ATOM 685 C CA . ASP A 1 87 ? 2.614 -3.645 -18.286 1.00 83.62 87 ASP A CA 1
ATOM 686 C C . ASP A 1 87 ? 2.307 -4.438 -17.012 1.00 83.62 87 ASP A C 1
ATOM 688 O O . ASP A 1 87 ? 1.295 -4.197 -16.353 1.00 83.62 87 ASP A O 1
ATOM 692 N N . VAL A 1 88 ? 3.183 -5.373 -16.637 1.00 88.25 88 VAL A N 1
ATOM 693 C CA . VAL A 1 88 ? 2.971 -6.266 -15.494 1.00 88.25 88 VAL A CA 1
ATOM 694 C C . VAL A 1 88 ? 4.148 -6.137 -14.534 1.00 88.25 88 VAL A C 1
ATOM 696 O O . VAL A 1 88 ? 5.264 -6.452 -14.940 1.00 88.25 88 VAL A O 1
ATOM 699 N N . PRO A 1 89 ? 3.941 -5.672 -13.286 1.00 89.69 89 PRO A N 1
ATOM 700 C CA . PRO A 1 89 ? 4.984 -5.627 -12.262 1.00 89.69 89 PRO A CA 1
ATOM 701 C C . PRO A 1 89 ? 5.579 -7.015 -11.974 1.00 89.69 89 PRO A C 1
ATOM 703 O O . PRO A 1 89 ? 4.864 -8.009 -12.111 1.00 89.69 89 PRO A O 1
ATOM 706 N N . PRO A 1 90 ? 6.835 -7.102 -11.498 1.00 91.19 90 PRO A N 1
ATOM 707 C CA . PRO A 1 90 ? 7.420 -8.373 -11.084 1.00 91.19 90 PRO A CA 1
ATOM 708 C C . PRO A 1 90 ? 6.613 -9.031 -9.962 1.00 91.19 90 PRO A C 1
ATOM 710 O O . PRO A 1 90 ? 5.989 -8.344 -9.144 1.00 91.19 90 PRO A O 1
ATOM 713 N N . GLN A 1 91 ? 6.686 -10.360 -9.869 1.00 90.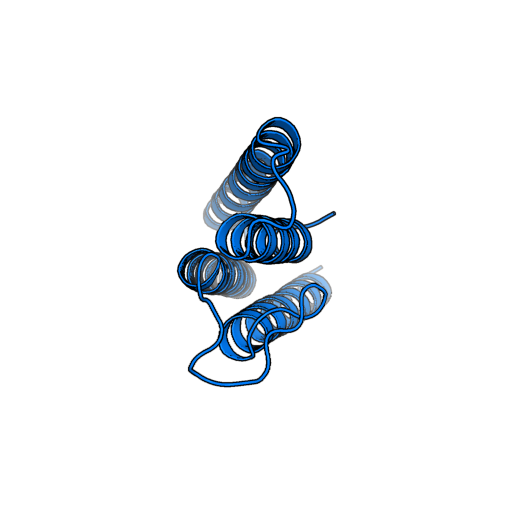69 91 GLN A N 1
ATOM 714 C CA . GLN A 1 91 ? 5.881 -11.138 -8.922 1.00 90.69 91 GLN A CA 1
ATOM 715 C C . GLN A 1 91 ? 6.059 -10.671 -7.469 1.00 90.69 91 GLN A C 1
ATOM 717 O O . GLN A 1 91 ? 5.072 -10.467 -6.772 1.00 90.69 91 GLN A O 1
ATOM 722 N N . ALA A 1 92 ? 7.288 -10.366 -7.041 1.00 91.44 92 ALA A N 1
ATOM 723 C CA . ALA A 1 92 ? 7.556 -9.853 -5.694 1.00 91.44 92 ALA A CA 1
ATOM 724 C C . ALA A 1 92 ? 6.815 -8.534 -5.375 1.00 91.44 92 ALA A C 1
ATOM 726 O O . ALA A 1 92 ? 6.437 -8.276 -4.230 1.00 91.44 92 ALA A O 1
ATOM 727 N N . VAL A 1 93 ? 6.590 -7.683 -6.383 1.00 92.69 93 VAL A N 1
ATOM 728 C CA . VAL A 1 93 ? 5.823 -6.436 -6.234 1.00 92.69 93 VAL A CA 1
ATOM 729 C C . VAL A 1 93 ? 4.330 -6.739 -6.147 1.00 92.69 93 VAL A C 1
ATOM 731 O O . VAL A 1 93 ? 3.633 -6.149 -5.319 1.00 92.69 93 VAL A O 1
ATOM 734 N N . LEU A 1 94 ? 3.842 -7.675 -6.967 1.00 92.75 94 LEU A N 1
ATOM 735 C CA . LEU A 1 94 ? 2.453 -8.137 -6.932 1.00 92.75 94 LEU A CA 1
ATOM 736 C C . LEU A 1 94 ? 2.110 -8.784 -5.587 1.00 92.75 94 LEU A C 1
ATOM 738 O O . LEU A 1 94 ? 1.092 -8.435 -4.994 1.00 92.75 94 LEU A O 1
ATOM 742 N N . ASP A 1 95 ? 2.982 -9.642 -5.064 1.00 94.50 95 ASP A N 1
ATOM 743 C CA . ASP A 1 95 ? 2.800 -10.310 -3.774 1.00 94.50 95 ASP A CA 1
ATOM 744 C C . ASP A 1 95 ? 2.708 -9.294 -2.631 1.00 94.50 95 ASP A C 1
ATOM 746 O O . ASP A 1 95 ? 1.778 -9.336 -1.822 1.00 94.50 95 ASP A O 1
ATOM 750 N N . ALA A 1 96 ? 3.609 -8.306 -2.604 1.00 94.62 96 ALA A N 1
ATOM 751 C CA . ALA A 1 96 ? 3.551 -7.223 -1.625 1.00 94.62 96 ALA A CA 1
ATOM 752 C C . ALA A 1 96 ? 2.280 -6.362 -1.776 1.00 94.62 96 ALA A C 1
ATOM 754 O O . ALA A 1 96 ? 1.718 -5.886 -0.785 1.00 94.62 96 ALA A O 1
ATOM 755 N N . ALA A 1 97 ? 1.797 -6.167 -3.006 1.00 94.62 97 ALA A N 1
ATOM 756 C CA . ALA A 1 97 ? 0.573 -5.421 -3.275 1.00 94.62 97 ALA A CA 1
ATOM 757 C C . ALA A 1 97 ? -0.684 -6.178 -2.825 1.00 94.62 97 ALA A C 1
ATOM 759 O O . ALA A 1 97 ? -1.581 -5.558 -2.250 1.00 94.62 97 ALA A O 1
ATOM 760 N N . HIS A 1 98 ? -0.737 -7.493 -3.041 1.00 95.94 98 HIS A N 1
ATOM 761 C CA . HIS A 1 98 ? -1.806 -8.358 -2.542 1.00 95.94 98 HIS A CA 1
ATOM 762 C C . HIS A 1 98 ? -1.795 -8.442 -1.015 1.00 95.94 98 HIS A C 1
ATOM 764 O O . HIS A 1 98 ? -2.853 -8.352 -0.396 1.00 95.94 98 HIS A O 1
ATOM 770 N N . ALA A 1 99 ? -0.617 -8.520 -0.390 1.00 95.75 99 ALA A N 1
ATOM 771 C CA . ALA A 1 99 ? -0.498 -8.486 1.066 1.00 95.75 99 ALA A CA 1
ATOM 772 C C . ALA A 1 99 ? -1.077 -7.185 1.653 1.00 95.75 99 ALA A C 1
ATOM 774 O O . ALA A 1 99 ? -1.845 -7.229 2.614 1.00 95.75 99 ALA A O 1
ATOM 775 N N . LEU A 1 100 ? -0.775 -6.029 1.045 1.00 96.12 100 LEU A N 1
ATOM 776 C CA . LEU A 1 100 ? -1.355 -4.741 1.443 1.00 96.12 100 LEU A CA 1
ATOM 777 C C . LEU A 1 100 ? -2.885 -4.707 1.281 1.00 96.12 100 LEU A C 1
ATOM 779 O O . LEU A 1 100 ? -3.591 -4.164 2.134 1.00 96.12 100 LEU A O 1
ATOM 783 N N . GLU A 1 101 ? -3.406 -5.265 0.193 1.00 95.75 101 GLU A N 1
ATOM 784 C CA . GLU A 1 101 ? -4.848 -5.359 -0.051 1.00 95.75 101 GLU A CA 1
ATOM 785 C C . GLU A 1 101 ? -5.548 -6.237 0.994 1.00 95.75 101 GLU A C 1
ATOM 787 O O . GLU A 1 101 ? -6.524 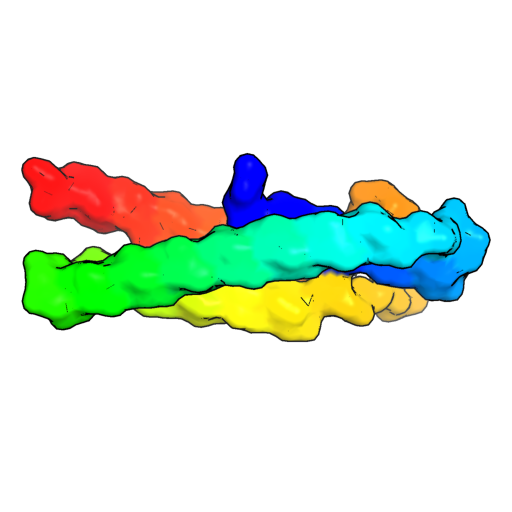-5.793 1.604 1.00 95.75 101 GLU A O 1
ATOM 792 N N . ALA A 1 102 ? -4.997 -7.415 1.291 1.00 96.00 102 ALA A N 1
ATOM 793 C CA . ALA A 1 102 ? -5.522 -8.322 2.308 1.00 96.00 102 ALA A CA 1
ATOM 794 C C . ALA A 1 102 ? -5.614 -7.647 3.687 1.00 96.00 102 ALA A C 1
ATOM 796 O O . ALA A 1 102 ? -6.693 -7.606 4.284 1.00 96.00 102 ALA A O 1
ATOM 797 N N . VAL A 1 103 ? -4.534 -7.013 4.165 1.00 96.00 103 VAL A N 1
ATOM 798 C CA . VAL A 1 103 ? -4.562 -6.335 5.477 1.00 96.00 103 VAL A CA 1
ATOM 799 C C . VAL A 1 103 ? -5.483 -5.111 5.494 1.00 96.00 103 VAL A C 1
ATOM 801 O O . VAL A 1 103 ? -6.037 -4.765 6.536 1.00 96.00 103 VAL A O 1
ATOM 804 N N . THR A 1 104 ? -5.693 -4.457 4.347 1.00 94.38 104 THR A N 1
ATOM 805 C CA . THR A 1 104 ? -6.657 -3.351 4.228 1.00 94.38 104 THR A CA 1
ATOM 806 C C . THR A 1 104 ? -8.093 -3.862 4.358 1.00 94.38 104 THR A C 1
ATOM 808 O O . THR A 1 104 ? -8.911 -3.237 5.039 1.00 94.38 104 THR A O 1
ATOM 811 N N . HIS A 1 105 ? -8.404 -5.018 3.763 1.00 95.31 105 HIS A N 1
ATOM 812 C CA . HIS A 1 105 ? -9.697 -5.677 3.943 1.00 95.31 105 HIS A CA 1
ATOM 813 C C . HIS A 1 105 ? -9.922 -6.119 5.392 1.00 95.31 105 HIS A C 1
ATOM 815 O O . HIS A 1 105 ? -11.017 -5.907 5.919 1.00 95.31 105 HIS A O 1
ATOM 821 N N . GLU A 1 106 ? -8.898 -6.661 6.055 1.00 93.88 106 GLU A N 1
ATOM 822 C CA . GLU A 1 106 ? -8.961 -6.997 7.482 1.00 93.88 106 GLU A CA 1
ATOM 823 C C . GLU A 1 106 ? -9.228 -5.764 8.346 1.00 93.88 106 GLU A C 1
ATOM 825 O O . GLU A 1 106 ? -10.128 -5.789 9.183 1.00 93.88 106 GLU A O 1
ATOM 830 N N . PHE A 1 107 ? -8.516 -4.658 8.109 1.00 94.88 107 PHE A N 1
ATOM 831 C CA . PHE A 1 107 ? -8.764 -3.396 8.805 1.00 94.88 107 PHE A CA 1
ATOM 832 C C . PHE A 1 107 ? -10.213 -2.925 8.629 1.00 94.88 107 PHE A C 1
ATOM 834 O O . PHE A 1 107 ? -10.881 -2.606 9.613 1.00 94.88 107 PHE A O 1
ATOM 841 N N . ALA A 1 108 ? -10.733 -2.938 7.399 1.00 94.25 108 ALA A N 1
ATOM 842 C CA . ALA A 1 108 ? -12.115 -2.551 7.122 1.00 94.25 108 ALA A CA 1
ATOM 843 C C . ALA A 1 108 ? -13.142 -3.503 7.764 1.00 94.25 108 ALA A C 1
ATOM 845 O O . ALA A 1 108 ? -14.239 -3.082 8.134 1.00 94.25 108 ALA A O 1
ATOM 846 N N . ALA A 1 109 ? -12.827 -4.794 7.885 1.00 94.81 109 ALA A N 1
ATOM 847 C CA . ALA A 1 109 ? -13.667 -5.754 8.594 1.00 94.81 109 ALA A CA 1
ATOM 848 C C . ALA A 1 109 ? -13.662 -5.497 10.109 1.00 94.81 109 ALA A C 1
ATOM 850 O O . ALA A 1 109 ? -14.728 -5.478 10.717 1.00 94.81 109 ALA A O 1
ATOM 851 N N . THR A 1 110 ? -12.496 -5.244 10.706 1.00 93.75 110 THR A N 1
ATOM 852 C CA . THR A 1 110 ? -12.365 -4.886 12.126 1.00 93.75 110 THR A CA 1
ATOM 853 C C . THR A 1 110 ? -13.102 -3.590 12.441 1.00 93.75 110 THR A C 1
ATOM 855 O O . THR A 1 110 ? -13.877 -3.555 13.389 1.00 93.75 110 THR A O 1
ATOM 858 N N . ALA A 1 111 ? -12.940 -2.558 11.610 1.00 91.88 111 ALA A N 1
ATOM 859 C CA . ALA A 1 111 ? -13.650 -1.292 11.768 1.00 91.88 111 ALA A CA 1
ATOM 860 C C . ALA A 1 111 ? -15.175 -1.484 11.756 1.00 91.88 111 ALA A C 1
ATOM 862 O O . ALA A 1 111 ? -15.863 -0.941 12.610 1.00 91.88 111 ALA A O 1
ATOM 863 N N . ARG A 1 112 ? -15.701 -2.311 10.841 1.00 92.75 112 ARG A N 1
ATOM 864 C CA . ARG A 1 112 ? -17.141 -2.612 10.759 1.00 92.75 112 ARG A CA 1
ATOM 865 C C . ARG A 1 112 ? -17.687 -3.399 11.948 1.00 92.75 112 ARG A C 1
ATOM 867 O O . ARG A 1 112 ? -18.865 -3.281 12.234 1.00 92.75 112 ARG A O 1
ATOM 874 N N . LYS A 1 113 ? -16.868 -4.224 12.603 1.00 92.31 113 LYS A N 1
ATOM 875 C CA . LYS A 1 113 ? -17.287 -4.990 13.791 1.00 92.31 113 LYS A CA 1
ATOM 876 C C . LYS A 1 113 ? -17.350 -4.137 15.060 1.00 92.31 113 LYS A C 1
ATOM 878 O O . LYS A 1 113 ? -17.975 -4.558 16.024 1.00 92.31 113 LYS A O 1
ATOM 883 N N . LEU A 1 114 ? -16.633 -3.015 15.075 1.00 85.25 114 LEU A N 1
ATOM 884 C CA . LEU A 1 114 ? -16.478 -2.134 16.236 1.00 85.25 114 LEU A CA 1
ATOM 885 C C . LEU A 1 114 ? -17.294 -0.836 16.119 1.00 85.25 114 LEU A C 1
ATOM 887 O O . LEU A 1 114 ? -17.305 -0.061 17.072 1.00 85.25 114 LEU A O 1
ATOM 891 N N . ALA A 1 115 ? -17.908 -0.593 14.958 1.00 76.12 115 ALA A N 1
ATOM 892 C CA . ALA A 1 115 ? -18.862 0.487 14.713 1.00 76.12 115 ALA A CA 1
ATOM 893 C C . ALA A 1 115 ? -20.266 0.066 15.157 1.00 76.12 115 ALA A C 1
ATOM 895 O O . ALA A 1 115 ? -20.981 0.941 15.691 1.00 76.12 115 ALA A O 1
#

Secondary structure (DSSP, 8-state):
--HHHHHHHHHHHHHHHHTTS---HHHHHHHHHHHHHHHHHHHHHHHHHHHHS-HHHHHHHHHHHHHHHHHHHHTT---SSSPP-TTS--HHHHHHHHHHHHHHHHHHHHHHHH-

pLDDT: mean 88.91, std 7.78, range [59.84, 96.62]

Foldseek 3Di:
DALLVLLQVLLLQLQCVVVVNDDCVVSNVVSVVVNVVRLVVLVVVLVVCVVDNDPQLNVLSVQLNVLSVQLNVCSNPDDDPDDDDSVDGHPSNVVSSVSNVVSVVVSVVSVVVVD

Radius of gyration: 16.0 Å; chains: 1; bounding box: 35×28×44 Å